Protein AF-A0A3D1SQ07-F1 (afdb_monomer_lite)

Radius of gyration: 21.67 Å; chains: 1; bounding box: 63×52×49 Å

pLDDT: mean 86.03, std 16.64, range [40.97, 98.25]

Sequence (175 aa):
MKQESTRIEESHEVAGRDKEVVKRRAAIATICDALPVYGSITFWEAIEAPGKDVLPLEVLVRCVRDAVNRGDESGRRRIFEMIFRRIHSTNEYWANNVLKTMNLQAEEQAALAFDLYADLCECIMRALIDTSRLFWEEHFQHCLSFERRHVFRTFMTREGRWNSQTTHKTSRIPR

Secondary structure (DSSP, 8-state):
--HHHHHHHHHHHHHHHHHHHHHHHHHHHHHHHTSPPTTSHHHHHHHH--GGGPPPHHHHHHHHHHHHHTT-HHHHHHHHHHHHHHHHHHHHHHHHHHHGGG---HHHHHHHHHHHHHHHHHHHHHHHH-TT-GGGGT-HHHHHHHHHHHHHHHHHHHTT----TT---------

Structure (mmCIF, N/CA/C/O backbone):
data_AF-A0A3D1SQ07-F1
#
_entry.id   AF-A0A3D1SQ07-F1
#
loop_
_atom_site.group_PDB
_atom_site.id
_atom_site.type_symbol
_atom_site.label_atom_id
_atom_site.label_alt_id
_atom_site.label_comp_id
_atom_site.label_asym_id
_atom_site.label_entity_id
_atom_site.label_seq_id
_atom_site.pdbx_PDB_ins_code
_atom_site.Cartn_x
_atom_site.Cartn_y
_atom_site.Cartn_z
_atom_site.occupancy
_atom_site.B_iso_or_equiv
_atom_site.auth_seq_id
_atom_site.auth_comp_id
_atom_site.auth_asym_id
_atom_site.auth_atom_id
_atom_site.pdbx_PDB_model_num
ATOM 1 N N . MET A 1 1 ? -43.880 8.380 -20.892 1.00 48.28 1 MET A N 1
ATOM 2 C CA . MET A 1 1 ? -42.666 9.079 -21.381 1.00 48.28 1 MET A CA 1
ATOM 3 C C . MET A 1 1 ? -41.674 9.461 -20.260 1.00 48.28 1 MET A C 1
ATOM 5 O O . MET A 1 1 ? -41.084 10.526 -20.327 1.00 48.28 1 MET A O 1
ATOM 9 N N . LYS A 1 2 ? -41.430 8.624 -19.232 1.00 51.38 2 LYS A N 1
ATOM 10 C CA . LYS A 1 2 ? -40.380 8.889 -18.210 1.00 51.38 2 LYS A CA 1
ATOM 11 C C . LYS A 1 2 ? -39.269 7.829 -18.138 1.00 51.38 2 LYS A C 1
ATOM 13 O O . LYS A 1 2 ? -38.268 8.074 -17.491 1.00 51.38 2 LYS A O 1
ATOM 18 N N . GLN A 1 3 ? -39.419 6.685 -18.811 1.00 48.16 3 GLN A N 1
ATOM 19 C CA . GLN A 1 3 ? -38.452 5.575 -18.748 1.00 48.16 3 GLN A CA 1
ATOM 20 C C . GLN A 1 3 ? -37.316 5.660 -19.781 1.00 48.16 3 GLN A C 1
ATOM 22 O O . GLN A 1 3 ? -36.313 4.973 -19.639 1.00 48.16 3 GLN A O 1
ATOM 27 N N . GLU A 1 4 ? -37.449 6.495 -20.813 1.00 47.56 4 GLU A N 1
ATOM 28 C CA . GLU A 1 4 ? -36.476 6.564 -21.914 1.00 47.56 4 GLU A CA 1
ATOM 29 C C . GLU A 1 4 ? -35.345 7.568 -21.632 1.00 47.56 4 GLU A C 1
ATOM 31 O O . GLU A 1 4 ? -34.207 7.337 -22.021 1.00 47.56 4 GLU A O 1
ATOM 36 N N . SER A 1 5 ? -35.626 8.619 -20.848 1.00 47.53 5 SER A N 1
ATOM 37 C CA . SER A 1 5 ? -34.637 9.633 -20.441 1.00 47.53 5 SER A CA 1
ATOM 38 C C . SER A 1 5 ? -33.584 9.068 -19.480 1.00 47.53 5 SER A C 1
ATOM 40 O O . SER A 1 5 ? -32.396 9.301 -19.663 1.00 47.53 5 SER A O 1
ATOM 42 N N . THR A 1 6 ? -34.002 8.247 -18.510 1.00 49.47 6 THR A N 1
ATOM 43 C CA . THR A 1 6 ? -33.102 7.629 -17.517 1.00 49.47 6 THR A CA 1
ATOM 44 C C . THR A 1 6 ? -32.140 6.627 -18.164 1.00 49.47 6 THR A C 1
ATOM 46 O O . THR A 1 6 ? -30.984 6.518 -17.774 1.00 49.47 6 THR A O 1
ATOM 49 N N . ARG A 1 7 ? -32.594 5.924 -19.210 1.00 48.72 7 ARG A N 1
ATOM 50 C CA . ARG A 1 7 ? -31.808 4.891 -19.900 1.00 48.72 7 ARG A CA 1
ATOM 51 C C . ARG A 1 7 ? -30.679 5.480 -20.755 1.00 48.72 7 ARG A C 1
ATOM 53 O O . ARG A 1 7 ? -29.637 4.850 -20.918 1.00 48.72 7 ARG A O 1
ATOM 60 N N . ILE A 1 8 ? -30.882 6.685 -21.292 1.00 53.97 8 ILE A N 1
ATOM 61 C CA . ILE A 1 8 ? -29.886 7.406 -22.097 1.00 53.97 8 ILE A CA 1
ATOM 62 C C . ILE A 1 8 ? -28.819 8.028 -21.185 1.00 53.97 8 ILE A C 1
ATOM 64 O O . ILE A 1 8 ? -27.631 7.905 -21.482 1.00 53.97 8 ILE A O 1
ATOM 68 N N . GLU A 1 9 ? -29.216 8.604 -20.047 1.00 46.53 9 GLU A N 1
ATOM 69 C CA . GLU A 1 9 ? -28.295 9.166 -19.046 1.00 46.53 9 GLU A CA 1
ATOM 70 C C . GLU A 1 9 ? -27.386 8.089 -18.433 1.00 46.53 9 GLU A C 1
ATOM 72 O O . GLU A 1 9 ? -26.165 8.246 -18.446 1.00 46.53 9 GLU A O 1
ATOM 77 N N . GLU A 1 10 ? -27.935 6.936 -18.031 1.00 51.12 10 GLU A N 1
ATOM 78 C CA . GLU A 1 10 ? -27.133 5.806 -17.536 1.00 51.12 10 GLU A CA 1
ATOM 79 C C . GLU A 1 10 ? -26.143 5.288 -18.596 1.00 51.12 10 GLU A C 1
ATOM 81 O O . GLU A 1 10 ? -24.987 5.004 -18.281 1.00 51.12 10 GLU A O 1
ATOM 86 N N . SER A 1 11 ? -26.549 5.218 -19.870 1.00 53.31 11 SER A N 1
ATOM 87 C CA . SER A 1 11 ? -25.674 4.755 -20.958 1.00 53.31 11 SER A CA 1
ATOM 88 C C . SER A 1 11 ? -24.525 5.727 -21.267 1.00 53.31 11 SER A C 1
ATOM 90 O O . SER A 1 11 ? -23.401 5.292 -21.530 1.00 53.31 11 SER A O 1
ATOM 92 N N . HIS A 1 12 ? -24.770 7.039 -21.176 1.00 52.97 12 HIS A N 1
ATOM 93 C CA . HIS A 1 12 ? -23.751 8.070 -21.374 1.00 52.97 12 HIS A CA 1
ATOM 94 C C . HIS A 1 12 ? -22.790 8.169 -20.187 1.00 52.97 12 HIS A C 1
ATOM 96 O O . HIS A 1 12 ? -21.587 8.340 -20.396 1.00 52.97 12 HIS A O 1
ATOM 102 N N . GLU A 1 13 ? -23.281 8.013 -18.956 1.00 56.31 13 GLU A N 1
ATOM 103 C CA . GLU A 1 13 ? -22.429 7.981 -17.766 1.00 56.31 13 GLU A CA 1
ATOM 104 C C . GLU A 1 13 ? -21.561 6.721 -17.699 1.00 56.31 13 GLU A C 1
ATOM 106 O O . GLU A 1 13 ? -20.405 6.787 -17.284 1.00 56.31 13 GLU A O 1
ATOM 111 N N . VAL A 1 14 ? -22.087 5.559 -18.099 1.00 60.84 14 VAL A N 1
ATOM 112 C CA . VAL A 1 14 ? -21.301 4.318 -18.189 1.00 60.84 14 VAL A CA 1
ATOM 113 C C . VAL A 1 14 ? -20.238 4.441 -19.286 1.00 60.84 14 VAL A C 1
ATOM 115 O O . VAL A 1 14 ? -19.063 4.205 -19.016 1.00 60.84 14 VAL A O 1
ATOM 118 N N . ALA A 1 15 ? -20.594 4.944 -20.472 1.00 60.34 15 ALA A N 1
ATOM 119 C CA . ALA A 1 15 ? -19.628 5.184 -21.547 1.00 60.34 15 ALA A CA 1
ATOM 120 C C . ALA A 1 15 ? -18.577 6.261 -21.197 1.00 60.34 15 ALA A C 1
ATOM 122 O O . ALA A 1 15 ? -17.442 6.204 -21.674 1.00 60.34 15 ALA A O 1
ATOM 123 N N . GLY A 1 16 ? -18.939 7.255 -20.380 1.00 63.44 16 GLY A N 1
ATOM 124 C CA . GLY A 1 16 ? -18.017 8.256 -19.839 1.00 63.44 16 GLY A CA 1
ATOM 125 C C . GLY A 1 16 ? -17.025 7.652 -18.844 1.00 63.44 16 GLY A C 1
ATOM 126 O O . GLY A 1 16 ? -15.817 7.843 -18.996 1.00 63.44 16 GLY A O 1
ATOM 127 N N . ARG A 1 17 ? -17.522 6.849 -17.892 1.00 65.38 17 ARG A N 1
ATOM 128 C CA . ARG A 1 17 ? -16.705 6.115 -16.910 1.00 65.38 17 ARG A CA 1
ATOM 129 C C . ARG A 1 17 ? -15.724 5.154 -17.580 1.00 65.38 17 ARG A C 1
ATOM 131 O O . ARG A 1 17 ? -14.545 5.149 -17.229 1.00 65.38 17 ARG A O 1
ATOM 138 N N . ASP A 1 18 ? -16.164 4.417 -18.595 1.00 70.38 18 ASP A N 1
ATOM 139 C CA . ASP A 1 18 ? -15.299 3.489 -19.331 1.00 70.38 18 ASP A CA 1
ATOM 140 C C . ASP A 1 18 ? -14.152 4.220 -20.046 1.00 70.38 18 ASP A C 1
ATOM 142 O O . ASP A 1 18 ? -12.999 3.784 -20.006 1.00 70.38 18 ASP A O 1
ATOM 146 N N . LYS A 1 19 ? -14.427 5.390 -20.638 1.00 74.88 19 LYS A N 1
ATOM 147 C CA . LYS A 1 19 ? -13.394 6.221 -21.276 1.00 74.88 19 LYS A CA 1
ATOM 148 C C . LYS A 1 19 ? -12.373 6.761 -20.273 1.00 74.88 19 LYS A C 1
ATOM 150 O O . LYS A 1 19 ? -11.192 6.853 -20.607 1.00 74.88 19 LYS A O 1
ATOM 155 N N . GLU A 1 20 ? -12.792 7.122 -19.064 1.00 79.06 20 GLU A N 1
ATOM 156 C CA . GLU A 1 20 ? -11.883 7.585 -18.008 1.00 79.06 20 GLU A CA 1
ATOM 157 C C . GLU A 1 20 ? -10.986 6.464 -17.477 1.00 79.06 20 GLU A C 1
ATOM 159 O O . GLU A 1 20 ? -9.780 6.669 -17.310 1.00 79.06 20 GLU A O 1
ATOM 164 N N . VAL A 1 21 ? -11.537 5.262 -17.283 1.00 77.38 21 VAL A N 1
ATOM 165 C CA . VAL A 1 21 ? -10.766 4.080 -16.866 1.00 77.38 21 VAL A CA 1
ATOM 166 C C . VAL A 1 21 ? -9.701 3.733 -17.906 1.00 77.38 21 VAL A C 1
ATOM 168 O O . VAL A 1 21 ? -8.538 3.531 -17.552 1.00 77.38 21 VAL A O 1
ATOM 171 N N . VAL A 1 22 ? -10.063 3.730 -19.193 1.00 81.69 22 VAL A N 1
ATOM 172 C CA . VAL A 1 22 ? -9.112 3.473 -20.287 1.00 81.69 22 VAL A CA 1
ATOM 173 C C . VAL A 1 22 ? -7.993 4.516 -20.306 1.00 81.69 22 VAL A C 1
ATOM 175 O O . VAL A 1 22 ? -6.821 4.150 -20.390 1.00 81.69 22 VAL A O 1
ATOM 178 N N . LYS A 1 23 ? -8.322 5.806 -20.158 1.00 83.44 23 LYS A N 1
ATOM 179 C CA . LYS A 1 23 ? -7.317 6.880 -20.080 1.00 83.44 23 LYS A CA 1
ATOM 180 C C . LYS A 1 23 ? -6.367 6.701 -18.896 1.00 83.44 23 LYS A C 1
ATOM 182 O O . LYS A 1 23 ? -5.161 6.858 -19.063 1.00 83.44 23 LYS A O 1
ATOM 187 N N . ARG A 1 24 ? -6.887 6.351 -17.715 1.00 83.00 24 ARG A N 1
ATOM 188 C CA . ARG A 1 24 ? -6.066 6.117 -16.517 1.00 83.00 24 ARG A CA 1
ATOM 189 C C . ARG A 1 24 ? -5.116 4.937 -16.706 1.00 83.00 24 ARG A C 1
ATOM 191 O O . ARG A 1 24 ? -3.936 5.067 -16.398 1.00 83.00 24 ARG A O 1
ATOM 198 N N . ARG A 1 25 ? -5.607 3.811 -17.236 1.00 85.56 25 ARG A N 1
ATOM 199 C CA . ARG A 1 25 ? -4.771 2.635 -17.529 1.00 85.56 25 ARG A CA 1
ATOM 200 C C . ARG A 1 25 ? -3.664 2.968 -18.526 1.00 85.56 25 ARG A C 1
ATOM 202 O O . ARG A 1 25 ? -2.519 2.602 -18.287 1.00 85.56 25 ARG A O 1
ATOM 209 N N . ALA A 1 26 ? -3.989 3.703 -19.591 1.00 87.31 26 ALA A N 1
ATOM 210 C CA . ALA A 1 26 ? -3.003 4.151 -20.570 1.00 87.31 26 ALA A CA 1
ATOM 211 C C . ALA A 1 26 ? -1.932 5.053 -19.932 1.00 87.31 26 ALA A C 1
ATOM 213 O O . ALA A 1 26 ? -0.747 4.833 -20.153 1.00 87.31 26 ALA A O 1
ATOM 214 N N . ALA A 1 27 ? -2.328 6.005 -19.082 1.00 88.38 27 ALA A N 1
ATOM 215 C CA . ALA A 1 27 ? -1.387 6.878 -18.381 1.00 88.38 27 ALA A CA 1
ATOM 216 C C . ALA A 1 27 ? -0.453 6.102 -17.434 1.00 88.38 27 ALA A C 1
ATOM 218 O O . ALA A 1 27 ? 0.751 6.347 -17.430 1.00 88.38 27 ALA A O 1
ATOM 219 N N . ILE A 1 28 ? -0.984 5.142 -16.666 1.00 89.50 28 ILE A N 1
ATOM 220 C CA . ILE A 1 28 ? -0.170 4.271 -15.799 1.00 89.50 28 ILE A CA 1
ATOM 221 C C . ILE A 1 28 ? 0.804 3.440 -16.640 1.00 89.50 28 ILE A C 1
ATOM 223 O O . ILE A 1 28 ? 1.976 3.348 -16.285 1.00 89.50 28 ILE A O 1
ATOM 227 N N . ALA A 1 29 ? 0.348 2.873 -17.762 1.00 89.50 29 ALA A N 1
ATOM 228 C CA . ALA A 1 29 ? 1.206 2.112 -18.666 1.00 89.50 29 ALA A CA 1
ATOM 229 C C . ALA A 1 29 ? 2.355 2.970 -19.215 1.00 89.50 29 ALA A C 1
ATOM 231 O O . ALA A 1 29 ? 3.503 2.569 -19.087 1.00 89.50 29 ALA A O 1
ATOM 232 N N . THR A 1 30 ? 2.076 4.187 -19.695 1.00 91.81 30 THR A N 1
ATOM 233 C CA . THR A 1 30 ? 3.118 5.117 -20.160 1.00 91.81 30 THR A CA 1
ATOM 234 C C . THR A 1 30 ? 4.148 5.433 -19.077 1.00 91.81 30 THR A C 1
ATOM 236 O O . THR A 1 30 ? 5.337 5.492 -19.375 1.00 91.81 30 THR A O 1
ATOM 239 N N . ILE A 1 31 ? 3.724 5.619 -17.821 1.00 92.50 31 ILE A N 1
ATOM 240 C CA . ILE A 1 31 ? 4.661 5.854 -16.712 1.00 92.50 31 ILE A CA 1
ATOM 241 C C . ILE A 1 31 ? 5.525 4.614 -16.467 1.00 92.50 31 ILE A C 1
ATOM 243 O O . ILE A 1 31 ? 6.730 4.752 -16.293 1.00 92.50 31 ILE A O 1
ATOM 247 N N . CYS A 1 32 ? 4.931 3.417 -16.474 1.00 90.00 32 CYS A N 1
ATOM 248 C CA . CYS A 1 32 ? 5.674 2.166 -16.323 1.00 90.00 32 CYS A CA 1
ATOM 249 C C . CYS A 1 32 ? 6.689 1.953 -17.449 1.00 90.00 32 CYS A C 1
ATOM 251 O O . CYS A 1 32 ? 7.826 1.597 -17.165 1.00 90.00 32 CYS A O 1
ATOM 253 N N . ASP A 1 33 ? 6.302 2.213 -18.697 1.00 91.00 33 ASP A N 1
ATOM 254 C CA . ASP A 1 33 ? 7.177 2.067 -19.864 1.00 91.00 33 ASP A CA 1
ATOM 255 C C . ASP A 1 33 ? 8.328 3.087 -19.851 1.00 91.00 33 ASP A C 1
ATOM 257 O O . ASP A 1 33 ? 9.402 2.829 -20.391 1.00 91.00 33 ASP A O 1
ATOM 261 N N . ALA A 1 34 ? 8.116 4.243 -19.216 1.00 93.38 34 ALA A N 1
ATOM 262 C CA . ALA A 1 34 ? 9.115 5.294 -19.051 1.00 93.38 34 ALA A CA 1
ATOM 263 C C . ALA A 1 34 ? 10.008 5.113 -17.809 1.00 93.38 34 ALA A C 1
ATOM 265 O O . ALA A 1 34 ? 10.912 5.927 -17.594 1.00 93.38 34 ALA A O 1
ATOM 266 N N . LEU A 1 35 ? 9.773 4.090 -16.976 1.00 93.81 35 LEU A N 1
ATOM 267 C CA . LEU A 1 35 ? 10.609 3.852 -15.803 1.00 93.81 35 LEU A CA 1
ATOM 268 C C . LEU A 1 35 ? 12.050 3.522 -16.219 1.00 93.81 35 LEU A C 1
ATOM 270 O O . LEU A 1 35 ? 12.268 2.744 -17.151 1.00 93.81 35 LEU A O 1
ATOM 274 N N . PRO A 1 36 ? 13.056 4.053 -15.500 1.00 95.06 36 PRO A N 1
ATOM 275 C CA . PRO A 1 36 ? 14.433 3.642 -15.710 1.00 95.06 36 PRO A CA 1
ATOM 276 C C . PRO A 1 36 ? 14.624 2.142 -15.463 1.00 95.06 36 PRO A C 1
ATOM 278 O O . PRO A 1 36 ? 13.839 1.496 -14.767 1.00 95.06 36 PRO A O 1
ATOM 281 N N . VAL A 1 37 ? 15.712 1.595 -16.007 1.00 94.44 37 VAL A N 1
ATOM 282 C CA . VAL A 1 37 ? 16.063 0.177 -15.855 1.00 94.44 37 VAL A CA 1
ATOM 283 C C . VAL A 1 37 ? 16.068 -0.217 -14.378 1.00 94.44 37 VAL A C 1
ATOM 285 O O . VAL A 1 37 ? 16.769 0.396 -13.574 1.00 94.44 37 VAL A O 1
ATOM 288 N N . TYR A 1 38 ? 15.314 -1.266 -14.034 1.00 95.00 38 TYR A N 1
ATOM 289 C CA . TYR A 1 38 ? 15.213 -1.763 -12.662 1.00 95.00 38 TYR A CA 1
ATOM 290 C C . TYR A 1 38 ? 16.595 -1.923 -12.014 1.00 95.00 38 TYR A C 1
ATOM 292 O O . TYR A 1 38 ? 17.498 -2.539 -12.585 1.00 95.00 38 TYR A O 1
ATOM 300 N N . GLY A 1 39 ? 16.736 -1.400 -10.797 1.00 93.00 39 GLY A N 1
ATOM 301 C CA . GLY A 1 39 ? 17.966 -1.487 -10.013 1.00 93.00 39 GLY A CA 1
ATOM 302 C C . GLY A 1 39 ? 19.017 -0.423 -10.343 1.00 93.00 39 GLY A C 1
ATOM 303 O O . GLY A 1 39 ? 19.995 -0.316 -9.602 1.00 93.00 39 GLY A O 1
ATOM 304 N N . SER A 1 40 ? 18.830 0.389 -11.392 1.00 96.44 40 SER A N 1
ATOM 305 C CA . SER A 1 40 ? 19.695 1.544 -11.643 1.00 96.44 40 SER A CA 1
ATOM 306 C C . SER A 1 40 ? 19.554 2.597 -10.538 1.00 96.44 40 SER A C 1
ATOM 308 O O . SER A 1 40 ? 18.557 2.654 -9.817 1.00 96.44 40 SER A O 1
ATOM 310 N N . ILE A 1 41 ? 20.548 3.481 -10.429 1.00 96.25 41 ILE A N 1
ATOM 311 C CA . ILE A 1 41 ? 20.486 4.632 -9.515 1.00 96.25 41 ILE A CA 1
ATOM 312 C C . ILE A 1 41 ? 19.253 5.490 -9.833 1.00 96.25 41 ILE A C 1
ATOM 314 O O . ILE A 1 41 ? 18.461 5.780 -8.943 1.00 96.25 41 ILE A O 1
ATOM 318 N N . THR A 1 42 ? 19.033 5.785 -11.115 1.00 95.81 42 THR A N 1
ATOM 319 C CA . THR A 1 42 ? 17.900 6.592 -11.589 1.00 95.81 42 THR A CA 1
ATOM 320 C C . THR A 1 42 ? 16.541 5.947 -11.325 1.00 95.81 42 THR A C 1
ATOM 322 O O . THR A 1 42 ? 15.563 6.652 -11.085 1.00 95.81 42 THR A O 1
ATOM 325 N N . PHE A 1 43 ? 16.456 4.613 -11.325 1.00 96.62 43 PHE A N 1
ATOM 326 C CA . PHE A 1 43 ? 15.245 3.903 -10.923 1.00 96.62 43 PHE A CA 1
ATOM 327 C C . PHE A 1 43 ? 14.933 4.173 -9.451 1.00 96.62 43 PHE A C 1
ATOM 329 O O . PHE A 1 43 ? 13.814 4.551 -9.115 1.00 96.62 43 PHE A O 1
ATOM 336 N N . TRP A 1 44 ? 15.925 4.032 -8.571 1.00 96.81 44 TRP A N 1
ATOM 337 C CA . TRP A 1 44 ? 15.728 4.271 -7.143 1.00 96.81 44 TRP A CA 1
ATOM 338 C C . TRP A 1 44 ? 15.418 5.732 -6.822 1.00 96.81 44 TRP A C 1
ATOM 340 O O . TRP A 1 44 ? 14.536 5.990 -6.006 1.00 96.81 44 TRP A O 1
ATOM 350 N N . GLU A 1 45 ? 16.063 6.671 -7.512 1.00 95.31 45 GLU A N 1
ATOM 351 C CA . GLU A 1 45 ? 15.738 8.097 -7.421 1.00 95.31 45 GLU A CA 1
ATOM 352 C C . GLU A 1 45 ? 14.272 8.364 -7.793 1.00 95.31 45 GLU A C 1
ATOM 354 O O . GLU A 1 45 ? 13.586 9.093 -7.080 1.00 95.31 45 GLU A O 1
ATOM 359 N N . ALA A 1 46 ? 13.751 7.717 -8.842 1.00 95.31 46 ALA A N 1
ATOM 360 C CA . ALA A 1 46 ? 12.344 7.842 -9.229 1.00 95.31 46 ALA A CA 1
ATOM 361 C C . ALA A 1 46 ? 11.378 7.234 -8.191 1.00 95.31 46 ALA A C 1
ATOM 363 O O . ALA A 1 46 ? 10.312 7.791 -7.925 1.00 95.31 46 ALA A O 1
ATOM 364 N N . ILE A 1 47 ? 11.740 6.103 -7.573 1.00 95.88 47 ILE A N 1
ATOM 365 C CA . ILE A 1 47 ? 10.936 5.461 -6.516 1.00 95.88 47 ILE A CA 1
ATOM 366 C C . ILE A 1 47 ? 10.833 6.354 -5.270 1.00 95.88 47 ILE A C 1
ATOM 368 O O . ILE A 1 47 ? 9.764 6.450 -4.655 1.00 95.88 47 ILE A O 1
ATOM 372 N N . GLU A 1 48 ? 11.930 7.015 -4.908 1.00 95.19 48 GLU A N 1
ATOM 373 C CA . GLU A 1 48 ? 12.061 7.812 -3.683 1.00 95.19 48 GLU A CA 1
ATOM 374 C C . GLU A 1 48 ? 11.739 9.298 -3.867 1.00 95.19 48 GLU A C 1
ATOM 376 O O . GLU A 1 48 ? 11.707 10.041 -2.882 1.00 95.19 48 GLU A O 1
ATOM 381 N N . ALA A 1 49 ? 11.466 9.727 -5.101 1.00 92.19 49 ALA A N 1
ATOM 382 C CA . ALA A 1 49 ? 11.191 11.114 -5.441 1.00 92.19 49 ALA A CA 1
ATOM 383 C C . ALA A 1 49 ? 10.071 11.714 -4.560 1.00 92.19 49 ALA A C 1
ATOM 385 O O . ALA A 1 49 ? 8.968 11.151 -4.471 1.00 92.19 49 ALA A O 1
ATOM 386 N N . PRO A 1 50 ? 10.319 12.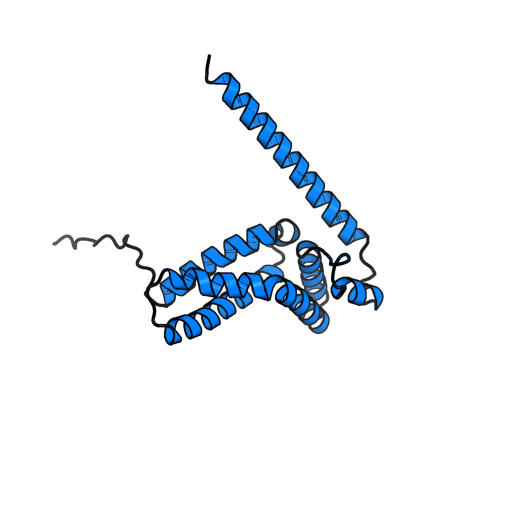862 -3.902 1.00 86.69 50 PRO A N 1
ATOM 387 C CA . PRO A 1 50 ? 9.304 13.557 -3.126 1.00 86.69 50 PRO A CA 1
ATOM 388 C C . PRO A 1 50 ? 8.430 14.465 -4.007 1.00 86.69 50 PRO A C 1
ATOM 390 O O . PRO A 1 50 ? 8.819 14.915 -5.082 1.00 86.69 50 PRO A O 1
ATOM 393 N N . GLY A 1 51 ? 7.256 14.843 -3.495 1.00 80.50 51 GLY A N 1
ATOM 394 C CA . GLY A 1 51 ? 6.492 15.969 -4.038 1.00 80.50 51 GLY A CA 1
ATOM 395 C C . GLY A 1 51 ? 5.808 15.688 -5.379 1.00 80.50 51 GLY A C 1
ATOM 396 O O . GLY A 1 51 ? 4.969 14.800 -5.463 1.00 80.50 51 GLY A O 1
ATOM 397 N N . LYS A 1 52 ? 6.075 16.515 -6.398 1.00 73.38 52 LYS A N 1
ATOM 398 C CA . LYS A 1 52 ? 5.346 16.493 -7.683 1.00 73.38 52 LYS A CA 1
ATOM 399 C C . LYS A 1 52 ? 5.788 15.372 -8.623 1.00 73.38 52 LYS A C 1
ATOM 401 O O . LYS A 1 52 ? 4.978 14.931 -9.429 1.00 73.38 52 LYS A O 1
ATOM 406 N N . ASP A 1 53 ? 7.017 14.894 -8.467 1.00 83.25 53 ASP A N 1
ATOM 407 C CA . ASP A 1 53 ? 7.589 13.806 -9.271 1.00 83.25 53 ASP A CA 1
ATOM 408 C C . ASP A 1 53 ? 7.303 12.428 -8.653 1.00 83.25 53 ASP A C 1
ATOM 410 O O . ASP A 1 53 ? 7.879 11.408 -9.026 1.00 83.25 53 ASP A O 1
ATOM 414 N N . VAL A 1 54 ? 6.395 12.394 -7.674 1.00 91.44 54 VAL A N 1
ATOM 415 C CA . VAL A 1 54 ? 6.014 11.187 -6.961 1.00 91.44 54 VAL A CA 1
ATOM 416 C C . VAL A 1 54 ? 5.286 10.226 -7.903 1.00 91.44 54 VAL A C 1
ATOM 418 O O . VAL A 1 54 ? 4.228 10.531 -8.457 1.00 91.44 54 VAL A O 1
ATOM 421 N N . LEU A 1 55 ? 5.838 9.024 -8.067 1.00 94.44 55 LEU A N 1
ATOM 422 C CA . LEU A 1 55 ? 5.182 7.984 -8.859 1.00 94.44 55 LEU A CA 1
ATOM 423 C C . LEU A 1 55 ? 3.812 7.613 -8.261 1.00 94.44 55 LEU A C 1
ATOM 425 O O . LEU A 1 55 ? 3.676 7.577 -7.037 1.00 94.44 55 LEU A O 1
ATOM 429 N N . PRO A 1 56 ? 2.799 7.265 -9.067 1.00 94.81 56 PRO A N 1
ATOM 430 C CA . PRO A 1 56 ? 1.552 6.708 -8.548 1.00 94.81 56 PRO A CA 1
ATOM 431 C C . PRO A 1 56 ? 1.784 5.432 -7.721 1.00 94.81 56 PRO A C 1
ATOM 433 O O . PRO A 1 56 ? 2.699 4.655 -7.998 1.00 94.81 56 PRO A O 1
ATOM 436 N N . LEU A 1 57 ? 0.935 5.179 -6.719 1.00 96.12 57 LEU A N 1
ATOM 437 C CA . LEU A 1 57 ? 1.041 3.976 -5.878 1.00 96.12 57 LEU A CA 1
ATOM 438 C C . LEU A 1 57 ? 0.866 2.697 -6.703 1.00 96.12 57 LEU A C 1
ATOM 440 O O . LEU A 1 57 ? 1.557 1.718 -6.459 1.00 96.12 57 LEU A O 1
ATOM 444 N N . GLU A 1 58 ? 0.002 2.741 -7.713 1.00 96.00 58 GLU A N 1
ATOM 445 C CA . GLU A 1 58 ? -0.207 1.699 -8.718 1.00 96.00 58 GLU A CA 1
ATOM 446 C C . GLU A 1 58 ? 1.094 1.275 -9.416 1.00 96.00 58 GLU A C 1
ATOM 448 O O . GLU A 1 58 ? 1.352 0.085 -9.597 1.00 96.00 58 GLU A O 1
ATOM 453 N N . VAL A 1 59 ? 1.947 2.249 -9.751 1.00 96.31 59 VAL A N 1
ATOM 454 C CA . VAL A 1 59 ? 3.262 1.997 -10.355 1.00 96.31 59 VAL A CA 1
ATOM 455 C C . VAL A 1 59 ? 4.189 1.343 -9.333 1.00 96.31 59 VAL A C 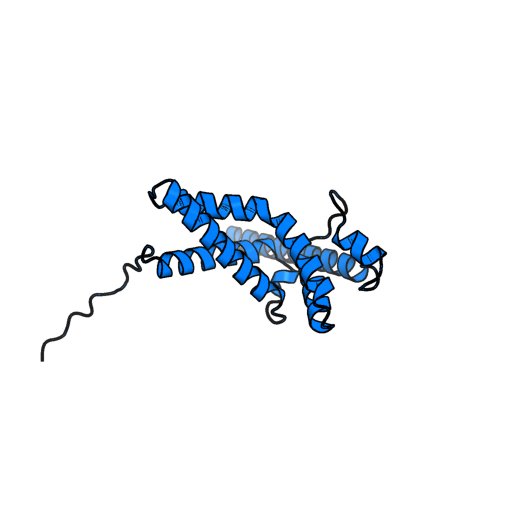1
ATOM 457 O O . VAL A 1 59 ? 4.870 0.375 -9.657 1.00 96.31 59 VAL A O 1
ATOM 460 N N . LEU A 1 60 ? 4.165 1.794 -8.074 1.00 97.12 60 LEU A N 1
ATOM 461 C CA . LEU A 1 60 ? 4.947 1.150 -7.017 1.00 97.12 60 LEU A CA 1
ATOM 462 C C . LEU A 1 60 ? 4.517 -0.304 -6.769 1.00 97.12 60 LEU A C 1
ATOM 464 O O . LEU A 1 60 ? 5.379 -1.131 -6.491 1.00 97.12 60 LEU A O 1
ATOM 468 N N . VAL A 1 61 ? 3.229 -0.646 -6.908 1.00 96.94 61 VAL A N 1
ATOM 469 C CA . VAL A 1 61 ? 2.767 -2.047 -6.821 1.00 96.94 61 VAL A CA 1
ATOM 470 C C . VAL A 1 61 ? 3.433 -2.914 -7.884 1.00 96.94 61 VAL A C 1
ATOM 472 O O . VAL A 1 61 ? 3.925 -3.997 -7.568 1.00 96.94 61 VAL A O 1
ATOM 475 N N . ARG A 1 62 ? 3.495 -2.429 -9.129 1.00 95.38 62 ARG A N 1
ATOM 476 C CA . ARG A 1 62 ? 4.205 -3.125 -10.211 1.00 95.38 62 ARG A CA 1
ATOM 477 C C . ARG A 1 62 ? 5.676 -3.320 -9.870 1.00 95.38 62 ARG A C 1
ATOM 479 O O . ARG A 1 62 ? 6.168 -4.440 -9.943 1.00 95.38 62 ARG A O 1
ATOM 486 N N . CYS A 1 63 ? 6.337 -2.278 -9.368 1.00 96.50 63 CYS A N 1
ATOM 487 C CA . CYS A 1 63 ? 7.732 -2.371 -8.942 1.00 96.50 63 CYS A CA 1
ATOM 488 C C . CYS A 1 63 ? 7.941 -3.385 -7.798 1.00 96.50 63 CYS A C 1
ATOM 490 O O . CYS A 1 63 ? 8.947 -4.093 -7.797 1.00 96.50 63 CYS A O 1
ATOM 492 N N . VAL A 1 64 ? 7.007 -3.502 -6.838 1.00 97.31 64 VAL A N 1
ATOM 493 C CA . VAL A 1 64 ? 7.055 -4.552 -5.794 1.00 97.31 64 VAL A CA 1
ATOM 494 C C . VAL A 1 64 ? 7.023 -5.938 -6.432 1.00 97.31 64 VAL A C 1
ATOM 496 O O . VAL A 1 64 ? 7.807 -6.805 -6.052 1.00 97.31 64 VAL A O 1
ATOM 499 N N . ARG A 1 65 ? 6.130 -6.155 -7.400 1.00 95.75 65 ARG A N 1
ATOM 500 C CA . ARG A 1 65 ? 5.978 -7.449 -8.079 1.00 95.75 65 ARG A CA 1
ATOM 501 C C . ARG A 1 65 ? 7.192 -7.789 -8.932 1.00 95.75 65 ARG A C 1
ATOM 503 O O . ARG A 1 65 ? 7.642 -8.929 -8.898 1.00 95.75 65 ARG A O 1
ATOM 510 N N . ASP A 1 66 ? 7.784 -6.806 -9.601 1.00 94.69 66 ASP A N 1
ATOM 511 C CA . ASP A 1 66 ? 9.049 -6.984 -10.314 1.00 94.69 66 ASP A CA 1
ATOM 512 C C . ASP A 1 66 ? 10.190 -7.364 -9.366 1.00 94.69 66 ASP A C 1
ATOM 514 O O . ASP A 1 66 ? 10.955 -8.281 -9.669 1.00 94.69 66 ASP A O 1
ATOM 518 N N . ALA A 1 67 ? 10.281 -6.725 -8.194 1.00 96.31 67 ALA A N 1
ATOM 519 C CA . ALA A 1 67 ? 11.258 -7.085 -7.168 1.00 96.31 67 ALA A CA 1
ATOM 520 C C . ALA A 1 67 ? 11.047 -8.524 -6.660 1.00 96.31 67 ALA A C 1
ATOM 522 O O . ALA A 1 67 ? 12.006 -9.289 -6.556 1.00 96.31 67 ALA A O 1
ATOM 523 N N . VAL A 1 68 ? 9.791 -8.925 -6.415 1.00 95.62 68 VAL A N 1
ATOM 524 C CA . VAL A 1 68 ? 9.423 -10.300 -6.025 1.00 95.62 68 VAL A CA 1
ATOM 525 C C . VAL A 1 68 ? 9.825 -11.306 -7.104 1.00 95.62 68 VAL A C 1
ATOM 527 O O . VAL A 1 68 ? 10.492 -12.290 -6.794 1.00 95.62 68 VAL A O 1
ATOM 530 N N . ASN A 1 69 ? 9.491 -11.041 -8.368 1.00 95.19 69 ASN A N 1
ATOM 531 C CA . ASN A 1 69 ? 9.819 -11.916 -9.498 1.00 95.19 69 ASN A CA 1
ATOM 532 C C . ASN A 1 69 ? 11.335 -12.081 -9.696 1.00 95.19 69 ASN A C 1
ATOM 534 O O . ASN A 1 69 ? 11.789 -13.113 -10.186 1.00 95.19 69 ASN A O 1
ATOM 538 N N . ARG A 1 70 ? 12.123 -11.074 -9.306 1.00 95.56 70 ARG A N 1
ATOM 539 C CA . ARG A 1 70 ? 13.593 -11.087 -9.360 1.00 95.56 70 ARG A CA 1
ATOM 540 C C . ARG A 1 70 ? 14.249 -11.688 -8.112 1.00 95.56 70 ARG A C 1
ATOM 542 O O . ARG A 1 70 ? 15.466 -11.847 -8.107 1.00 95.56 70 ARG A O 1
ATOM 549 N N . GLY A 1 71 ? 13.482 -11.995 -7.062 1.00 96.44 71 GLY A N 1
ATOM 550 C CA . GLY A 1 71 ? 14.018 -12.416 -5.762 1.00 96.44 71 GLY A CA 1
ATOM 551 C C . GLY A 1 71 ? 14.767 -11.306 -5.009 1.00 96.44 71 GLY A C 1
ATOM 552 O O . GLY A 1 71 ? 15.568 -11.598 -4.123 1.00 96.44 71 GLY A O 1
ATOM 553 N N . ASP A 1 72 ? 14.537 -10.036 -5.357 1.00 96.94 72 ASP A N 1
ATOM 554 C CA . ASP A 1 72 ? 15.203 -8.885 -4.745 1.00 96.94 72 ASP A CA 1
ATOM 555 C C . ASP A 1 72 ? 14.474 -8.436 -3.471 1.00 96.94 72 ASP A C 1
ATOM 557 O O . ASP A 1 72 ? 13.620 -7.546 -3.461 1.00 96.94 72 ASP A O 1
ATOM 561 N N . GLU A 1 73 ? 14.838 -9.072 -2.364 1.00 97.06 73 GLU A N 1
ATOM 562 C CA . GLU A 1 73 ? 14.292 -8.805 -1.032 1.00 97.06 73 GLU A CA 1
ATOM 563 C C . GLU A 1 73 ? 14.576 -7.383 -0.522 1.00 97.06 73 GLU A C 1
ATOM 565 O O . GLU A 1 73 ? 13.736 -6.779 0.157 1.00 97.06 73 GLU A O 1
ATOM 570 N N . SER A 1 74 ? 15.748 -6.834 -0.853 1.00 96.94 74 SER A N 1
ATOM 571 C CA . SER A 1 74 ? 16.149 -5.486 -0.440 1.00 96.94 74 SER A CA 1
ATOM 572 C C . SER A 1 74 ? 15.338 -4.435 -1.192 1.00 96.94 74 SER A C 1
ATOM 574 O O . SER A 1 74 ? 14.719 -3.562 -0.576 1.00 96.94 74 SER A O 1
ATOM 576 N N . GLY A 1 75 ? 15.257 -4.577 -2.518 1.00 97.00 75 GLY A N 1
ATOM 577 C CA . GLY A 1 75 ? 14.444 -3.718 -3.365 1.00 97.00 75 GLY A CA 1
ATOM 578 C C . GLY A 1 75 ? 12.969 -3.770 -2.984 1.00 97.00 75 GLY A C 1
ATOM 579 O O . GLY A 1 75 ? 12.341 -2.727 -2.798 1.00 97.00 75 GLY A O 1
ATOM 580 N N . ARG A 1 76 ? 12.431 -4.971 -2.736 1.00 97.38 76 ARG A N 1
ATOM 581 C CA . ARG A 1 76 ? 11.054 -5.151 -2.259 1.00 97.38 76 ARG A CA 1
ATOM 582 C C . ARG A 1 76 ? 10.785 -4.365 -0.975 1.00 97.38 76 ARG A C 1
ATOM 584 O O . ARG A 1 76 ? 9.788 -3.648 -0.893 1.00 97.38 76 ARG A O 1
ATOM 591 N N . ARG A 1 77 ? 11.667 -4.475 0.025 1.00 97.56 77 ARG A N 1
ATOM 592 C CA . ARG A 1 77 ? 11.531 -3.760 1.305 1.00 97.56 77 ARG A CA 1
ATOM 593 C C . ARG A 1 77 ? 11.558 -2.246 1.115 1.00 97.56 77 ARG A C 1
ATOM 595 O O . ARG A 1 77 ? 10.726 -1.549 1.690 1.00 97.56 77 ARG A O 1
ATOM 602 N N . ARG A 1 78 ? 12.473 -1.756 0.278 1.00 97.44 78 ARG A N 1
ATOM 603 C CA . ARG A 1 78 ? 12.618 -0.332 -0.041 1.00 97.44 78 ARG A CA 1
ATOM 604 C C . ARG A 1 78 ? 11.359 0.239 -0.697 1.00 97.44 78 ARG A C 1
ATOM 606 O O . ARG A 1 78 ? 10.887 1.306 -0.315 1.00 97.44 78 ARG A O 1
ATOM 613 N N . ILE A 1 79 ? 10.761 -0.496 -1.634 1.00 98.00 79 ILE A N 1
ATOM 614 C CA . ILE A 1 79 ? 9.520 -0.067 -2.296 1.00 98.00 79 ILE A CA 1
ATOM 615 C C . ILE A 1 79 ? 8.339 -0.117 -1.318 1.00 98.00 79 ILE A C 1
ATOM 617 O O . ILE A 1 79 ? 7.537 0.819 -1.289 1.00 98.00 79 ILE A O 1
ATOM 621 N N . PHE A 1 80 ? 8.246 -1.153 -0.472 1.00 98.06 80 PHE A N 1
ATOM 622 C CA . PHE A 1 80 ? 7.234 -1.196 0.587 1.00 98.06 80 PHE A CA 1
ATOM 623 C C . PHE A 1 80 ? 7.316 0.012 1.505 1.00 98.06 80 PHE A C 1
ATOM 625 O O . PHE A 1 80 ? 6.291 0.627 1.786 1.00 98.06 80 PHE A O 1
ATOM 632 N N . GLU A 1 81 ? 8.517 0.385 1.932 1.00 97.25 81 GLU A N 1
ATOM 633 C CA . GLU A 1 81 ? 8.718 1.562 2.764 1.00 97.25 81 GLU A CA 1
ATOM 634 C C . GLU A 1 81 ? 8.158 2.827 2.096 1.00 97.25 81 GLU A C 1
ATOM 636 O O . GLU A 1 81 ? 7.449 3.599 2.744 1.00 97.25 81 GLU A O 1
ATOM 641 N N . MET A 1 82 ? 8.383 3.009 0.790 1.00 9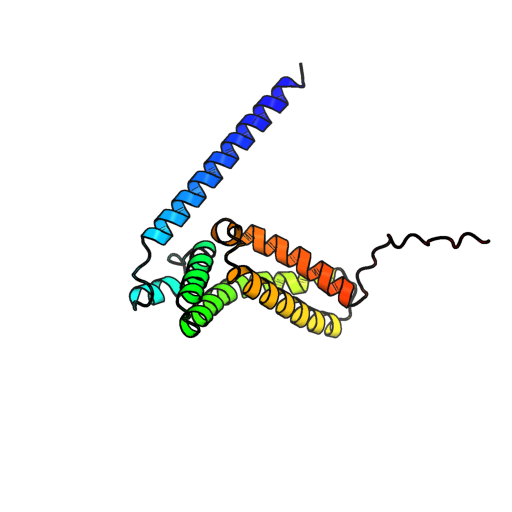7.38 82 MET A N 1
ATOM 642 C CA . MET A 1 82 ? 7.832 4.156 0.060 1.00 97.38 82 MET A CA 1
ATOM 643 C C . MET A 1 82 ? 6.305 4.129 -0.007 1.00 97.38 82 MET A C 1
ATOM 645 O O . MET A 1 82 ? 5.666 5.164 0.191 1.00 97.38 82 MET A O 1
ATOM 649 N N . ILE A 1 83 ? 5.702 2.960 -0.235 1.00 97.44 83 ILE A N 1
ATOM 650 C CA . ILE A 1 83 ? 4.242 2.803 -0.218 1.00 97.44 83 ILE A CA 1
ATOM 651 C C . ILE A 1 83 ? 3.691 3.144 1.170 1.00 97.44 83 ILE A C 1
ATOM 653 O O . ILE A 1 83 ? 2.788 3.976 1.283 1.00 97.44 83 ILE A O 1
ATOM 657 N N . PHE A 1 84 ? 4.252 2.552 2.228 1.00 97.38 84 PHE A N 1
ATOM 658 C CA . PHE A 1 84 ? 3.770 2.728 3.597 1.00 97.38 84 PHE A CA 1
ATOM 659 C C . PHE A 1 84 ? 3.924 4.161 4.090 1.00 97.38 84 PHE A C 1
ATOM 661 O O . PHE A 1 84 ? 2.968 4.694 4.648 1.00 97.38 84 PHE A O 1
ATOM 668 N N . ARG A 1 85 ? 5.044 4.832 3.800 1.00 95.94 85 ARG A N 1
ATOM 669 C CA . ARG A 1 85 ? 5.221 6.260 4.115 1.00 95.94 85 ARG A CA 1
ATOM 670 C C . ARG A 1 85 ? 4.107 7.122 3.515 1.00 95.94 85 ARG A C 1
ATOM 672 O O . ARG A 1 85 ? 3.597 8.014 4.184 1.00 95.94 85 ARG A O 1
ATOM 679 N N . ARG A 1 86 ? 3.689 6.838 2.277 1.00 95.50 86 ARG A N 1
ATOM 680 C CA . ARG A 1 86 ? 2.666 7.627 1.565 1.00 95.50 86 ARG A CA 1
ATOM 681 C C . ARG A 1 86 ? 1.250 7.397 2.082 1.00 95.50 86 ARG A C 1
ATOM 683 O O . ARG A 1 86 ? 0.434 8.311 2.031 1.00 95.50 86 ARG A O 1
ATOM 690 N N . ILE A 1 87 ? 0.945 6.197 2.572 1.00 96.31 87 ILE A N 1
ATOM 691 C CA . ILE A 1 87 ? -0.396 5.865 3.079 1.00 96.31 87 ILE A CA 1
ATOM 692 C C . ILE A 1 87 ? -0.508 5.964 4.602 1.00 96.31 87 ILE A C 1
ATOM 694 O O . ILE A 1 87 ? -1.624 5.880 5.117 1.00 96.31 87 ILE A O 1
ATOM 698 N N . HIS A 1 88 ? 0.610 6.167 5.311 1.00 96.19 88 HIS A N 1
ATOM 699 C CA . HIS A 1 88 ? 0.697 6.110 6.770 1.00 96.19 88 HIS A CA 1
ATOM 700 C C . HIS A 1 88 ? -0.344 6.991 7.458 1.00 96.19 88 HIS A C 1
ATOM 702 O O . HIS A 1 88 ? -1.212 6.456 8.145 1.00 96.19 88 HIS A O 1
ATOM 708 N N . SER A 1 89 ? -0.328 8.300 7.192 1.00 95.75 89 SER A N 1
ATOM 709 C CA . SER A 1 89 ? -1.238 9.264 7.824 1.00 95.75 89 SER A CA 1
ATOM 710 C C . SER A 1 89 ? -2.708 8.931 7.567 1.00 95.75 89 SER A C 1
ATOM 712 O O . SER A 1 89 ? -3.543 8.997 8.466 1.00 95.75 89 SER A O 1
ATOM 714 N N . THR A 1 90 ? -3.040 8.509 6.345 1.00 96.25 90 THR A N 1
ATOM 715 C CA . THR A 1 90 ? -4.421 8.156 5.991 1.00 96.25 90 THR A CA 1
ATOM 716 C C . THR A 1 90 ? -4.885 6.864 6.665 1.00 96.25 90 THR A C 1
ATOM 718 O O . THR A 1 90 ? -6.045 6.766 7.060 1.00 96.25 90 THR A O 1
ATOM 721 N N . ASN A 1 91 ? -3.997 5.875 6.814 1.00 97.00 91 ASN A N 1
ATOM 722 C CA . ASN A 1 91 ? -4.291 4.619 7.500 1.00 97.00 91 ASN A CA 1
ATOM 723 C C . ASN A 1 91 ? -4.384 4.820 9.016 1.00 97.00 91 ASN A C 1
ATOM 725 O O . ASN A 1 91 ? -5.285 4.272 9.640 1.00 97.00 91 ASN A O 1
ATOM 729 N N . GLU A 1 92 ? -3.503 5.628 9.601 1.00 95.81 92 GLU A N 1
ATOM 730 C CA . GLU A 1 92 ? -3.528 5.952 11.028 1.00 95.81 92 GLU A CA 1
ATOM 731 C C . GLU A 1 92 ? -4.808 6.715 11.380 1.00 95.81 92 GLU A C 1
ATOM 733 O O . GLU A 1 92 ? -5.535 6.341 12.304 1.00 95.81 92 GLU A O 1
ATOM 738 N N . TYR A 1 93 ? -5.146 7.738 10.590 1.00 96.25 93 TYR A N 1
ATOM 739 C CA . TYR A 1 93 ? -6.401 8.464 10.741 1.00 96.25 93 TYR A CA 1
ATOM 740 C C . TYR A 1 93 ? -7.606 7.524 10.630 1.00 96.25 93 TYR A C 1
ATOM 742 O O . TYR A 1 93 ? -8.536 7.602 11.433 1.00 96.25 93 TYR A O 1
ATOM 750 N N . TRP A 1 94 ? -7.604 6.615 9.654 1.00 97.19 94 TRP A N 1
ATOM 751 C CA . TRP A 1 94 ? -8.676 5.638 9.493 1.00 97.19 94 TRP A CA 1
ATOM 752 C C . TRP A 1 94 ? -8.828 4.726 10.723 1.00 97.19 94 TRP A C 1
ATOM 754 O O . TRP A 1 94 ? -9.938 4.626 11.249 1.00 97.19 94 TRP A O 1
ATOM 764 N N . ALA A 1 95 ? -7.739 4.114 11.202 1.00 95.94 95 ALA A N 1
ATOM 765 C CA . ALA A 1 95 ? -7.764 3.183 12.333 1.00 95.94 95 ALA A CA 1
ATOM 766 C C . ALA A 1 95 ? -8.300 3.860 13.604 1.00 95.94 95 ALA A C 1
ATOM 768 O O . ALA A 1 95 ? -9.176 3.330 14.286 1.00 95.94 95 ALA A O 1
ATOM 769 N N . ASN A 1 96 ? -7.860 5.093 13.861 1.00 94.19 96 ASN A N 1
ATOM 770 C CA . ASN A 1 96 ? -8.341 5.879 14.991 1.00 94.19 96 ASN A CA 1
ATOM 771 C C . ASN A 1 96 ? -9.833 6.218 14.883 1.00 94.19 96 ASN A C 1
ATOM 773 O O . ASN A 1 96 ? -10.561 6.119 15.869 1.00 94.19 96 ASN A O 1
ATOM 777 N N . ASN A 1 97 ? -10.309 6.641 13.708 1.00 93.81 97 ASN A N 1
ATOM 778 C CA . ASN A 1 97 ? -11.693 7.098 13.567 1.00 93.81 97 ASN A CA 1
ATOM 779 C C . ASN A 1 97 ? -12.708 5.963 13.507 1.00 93.81 97 ASN A C 1
ATOM 781 O O . ASN A 1 97 ? -13.816 6.135 14.011 1.00 93.81 97 ASN A O 1
ATOM 785 N N . VAL A 1 98 ? -12.357 4.810 12.935 1.00 93.56 98 VAL A N 1
ATOM 786 C CA . VAL A 1 98 ? -13.295 3.683 12.887 1.00 93.56 98 VAL A CA 1
ATOM 787 C C . VAL A 1 98 ? -13.590 3.149 14.296 1.00 93.56 98 VAL A C 1
ATOM 789 O O . VAL A 1 98 ? -14.735 2.815 14.598 1.00 93.56 98 VAL A O 1
ATOM 792 N N . LEU A 1 99 ? -12.606 3.187 15.201 1.00 92.50 99 LEU A N 1
ATOM 793 C CA . LEU A 1 99 ? -12.760 2.757 16.595 1.00 92.50 99 LEU A CA 1
ATOM 794 C C . LEU A 1 99 ? -13.492 3.767 17.489 1.00 92.50 99 LEU A C 1
ATOM 796 O O . LEU A 1 99 ? -14.110 3.355 18.468 1.00 92.50 99 LEU A O 1
ATOM 800 N N . LYS A 1 100 ? -13.532 5.063 17.139 1.00 89.19 100 LYS A N 1
ATOM 801 C CA . LYS A 1 100 ? -14.346 6.060 17.876 1.00 89.19 100 LYS A CA 1
ATOM 802 C C . LYS A 1 100 ? -15.830 5.694 17.930 1.00 89.19 100 LYS A C 1
ATOM 804 O O . LYS A 1 100 ? -16.545 6.143 18.817 1.00 89.19 100 LYS A O 1
ATOM 809 N N . THR A 1 101 ? -16.295 4.875 16.991 1.00 84.50 101 THR A N 1
ATOM 810 C CA . THR A 1 101 ? -17.683 4.403 16.949 1.00 84.50 101 THR A CA 1
ATOM 811 C C . THR A 1 101 ? -18.008 3.347 18.016 1.00 84.50 101 THR A C 1
ATOM 813 O O . THR A 1 101 ? -19.175 3.006 18.178 1.00 84.50 101 THR A O 1
ATOM 816 N N . MET A 1 102 ? -17.010 2.846 18.760 1.00 83.12 102 MET A N 1
ATOM 817 C CA . MET A 1 102 ? -17.128 1.648 19.604 1.00 83.12 102 MET A CA 1
ATOM 818 C C . MET A 1 102 ? -17.258 1.911 21.115 1.00 83.12 102 MET A C 1
ATOM 820 O O . MET A 1 102 ? -17.227 0.959 21.888 1.00 83.12 102 MET A O 1
ATOM 824 N N . ASN A 1 103 ? -17.436 3.168 21.545 1.00 84.81 103 ASN A N 1
ATOM 825 C CA . ASN A 1 103 ? -17.580 3.566 22.959 1.00 84.81 103 ASN A CA 1
ATOM 826 C C . ASN A 1 103 ? -16.532 2.918 23.896 1.00 84.81 103 ASN A C 1
ATOM 828 O O . ASN A 1 103 ? -16.869 2.334 24.926 1.00 84.81 103 ASN A O 1
ATOM 832 N N . LEU A 1 104 ? -15.264 2.980 23.488 1.00 88.12 104 LEU A N 1
ATOM 833 C CA . LEU A 1 104 ? -14.122 2.392 24.192 1.00 88.12 104 LEU A CA 1
ATOM 834 C C . LEU A 1 104 ? -13.482 3.408 25.141 1.00 88.12 104 LEU A C 1
ATOM 836 O O . LEU A 1 104 ? -13.592 4.619 24.929 1.00 88.12 104 LEU A O 1
ATOM 840 N N . GLN A 1 105 ? -12.758 2.926 26.153 1.00 91.88 105 GLN A N 1
ATOM 841 C CA . GLN A 1 105 ? -11.870 3.800 26.923 1.00 91.88 105 GLN A CA 1
ATOM 842 C C . GLN A 1 105 ? -10.660 4.227 26.079 1.00 91.88 105 GLN A C 1
ATOM 844 O O . GLN A 1 105 ? -10.255 3.521 25.159 1.00 91.88 105 GLN A O 1
ATOM 849 N N . ALA A 1 106 ? -10.063 5.379 26.395 1.00 90.44 106 ALA A N 1
ATOM 850 C CA . ALA A 1 106 ? -8.998 5.966 25.577 1.00 90.44 106 ALA A CA 1
ATOM 851 C C . ALA A 1 106 ? -7.764 5.054 25.428 1.00 90.44 106 ALA A C 1
ATOM 853 O O . ALA A 1 106 ? -7.229 4.927 24.329 1.00 90.44 106 ALA A O 1
ATOM 854 N N . GLU A 1 107 ? -7.335 4.394 26.508 1.00 91.81 107 GLU A N 1
ATOM 855 C CA . GLU A 1 107 ? -6.186 3.474 26.493 1.00 91.81 107 GLU A CA 1
ATOM 856 C C . GLU A 1 107 ? -6.467 2.224 25.650 1.00 91.81 107 GLU A C 1
ATOM 858 O O . GLU A 1 107 ? -5.660 1.833 24.810 1.00 91.81 107 GLU A O 1
ATOM 863 N N . GLU A 1 108 ? -7.655 1.643 25.823 1.00 91.44 108 GLU A N 1
ATOM 864 C CA . GLU A 1 108 ? -8.128 0.496 25.047 1.00 91.44 108 GLU A CA 1
ATOM 865 C C . GLU A 1 108 ? -8.249 0.844 23.557 1.00 91.44 108 GLU A C 1
ATOM 867 O O . GLU A 1 108 ? -7.817 0.081 22.695 1.00 91.44 108 GLU A O 1
ATOM 872 N N . GLN A 1 109 ? -8.783 2.025 23.238 1.00 92.38 109 GLN A N 1
ATOM 873 C CA . GLN A 1 109 ? -8.878 2.510 21.867 1.00 92.38 109 GLN A CA 1
ATOM 874 C C . GLN A 1 109 ? -7.495 2.672 21.228 1.00 92.38 109 GLN A C 1
ATOM 876 O O . GLN A 1 109 ? -7.326 2.305 20.066 1.00 92.38 109 GLN A O 1
ATOM 881 N N . ALA A 1 110 ? -6.521 3.218 21.962 1.00 92.88 110 ALA A N 1
ATOM 882 C CA . ALA A 1 110 ? -5.164 3.394 21.459 1.00 92.88 110 ALA A CA 1
ATOM 883 C C . ALA A 1 110 ? -4.504 2.042 21.150 1.00 92.88 110 ALA A C 1
ATOM 885 O O . ALA A 1 110 ? -3.974 1.868 20.055 1.00 92.88 110 ALA A O 1
ATOM 886 N N . ALA A 1 111 ? -4.601 1.072 22.066 1.00 93.69 111 ALA A N 1
ATOM 887 C CA . ALA A 1 111 ? -4.071 -0.276 21.855 1.00 93.69 111 ALA A CA 1
ATOM 888 C C . ALA A 1 111 ? -4.697 -0.947 20.619 1.00 93.69 111 ALA A C 1
ATOM 890 O O . ALA A 1 111 ? -3.984 -1.359 19.705 1.00 93.69 111 ALA A O 1
ATOM 891 N N . LEU A 1 112 ? -6.031 -0.945 20.523 1.00 94.94 112 LEU A N 1
ATOM 892 C CA . LEU A 1 112 ? -6.734 -1.537 19.384 1.00 94.94 112 LEU A CA 1
ATOM 893 C C . LEU A 1 112 ? -6.448 -0.809 18.064 1.00 94.94 112 LEU A C 1
ATOM 895 O O . LEU A 1 112 ? -6.472 -1.439 17.010 1.00 94.94 112 LEU A O 1
ATOM 899 N N . ALA A 1 113 ? -6.176 0.499 18.088 1.00 95.94 113 ALA A N 1
ATOM 900 C CA . ALA A 1 113 ? -5.803 1.240 16.886 1.00 95.94 113 ALA A CA 1
ATOM 901 C C . ALA A 1 113 ? -4.445 0.780 16.337 1.00 95.94 113 ALA A C 1
ATOM 903 O O . ALA A 1 113 ? -4.312 0.636 15.119 1.00 95.94 113 ALA A O 1
ATOM 904 N N . PHE A 1 114 ? -3.467 0.516 17.212 1.00 95.56 114 PHE A N 1
ATOM 905 C CA . PHE A 1 114 ? -2.173 -0.038 16.809 1.00 95.56 114 PHE A CA 1
ATOM 906 C C . PHE A 1 114 ? -2.319 -1.443 16.224 1.00 95.56 114 PHE A C 1
ATOM 908 O O . PHE A 1 114 ? -1.812 -1.692 15.128 1.00 95.56 114 PHE A O 1
ATOM 915 N N . ASP A 1 115 ? -3.067 -2.323 16.891 1.00 96.81 115 ASP A N 1
ATOM 916 C CA . ASP A 1 115 ? -3.276 -3.697 16.421 1.00 96.81 115 ASP A CA 1
ATOM 917 C C . ASP A 1 115 ? -4.042 -3.728 15.088 1.00 96.81 115 ASP A C 1
ATOM 919 O O . ASP A 1 115 ? -3.663 -4.428 14.150 1.00 96.81 115 ASP A O 1
ATOM 923 N N . LEU A 1 116 ? -5.084 -2.901 14.950 1.00 97.12 116 LEU A N 1
ATOM 924 C CA . LEU A 1 116 ? -5.851 -2.776 13.710 1.00 97.12 116 LEU A CA 1
ATOM 925 C C . LEU A 1 116 ? -4.991 -2.246 12.552 1.00 97.12 116 LEU A C 1
ATOM 927 O O . LEU A 1 116 ? -5.133 -2.686 11.408 1.00 97.12 116 LEU A O 1
ATOM 931 N N . TYR A 1 117 ? -4.109 -1.285 12.832 1.00 97.56 117 TYR A N 1
ATOM 932 C CA . TYR A 1 117 ? -3.176 -0.759 11.842 1.00 97.56 117 TYR A CA 1
ATOM 933 C C . TYR A 1 117 ? -2.152 -1.818 11.416 1.00 97.56 117 TYR A C 1
ATOM 935 O O . TYR A 1 117 ? -1.862 -1.936 10.223 1.00 97.56 117 TYR A O 1
ATOM 943 N N . ALA A 1 118 ? -1.633 -2.607 12.361 1.00 97.38 118 ALA A N 1
ATOM 944 C CA . ALA A 1 118 ? -0.718 -3.708 12.078 1.00 97.38 118 ALA A CA 1
ATOM 945 C C . ALA A 1 118 ? -1.375 -4.767 11.173 1.00 97.38 118 ALA A C 1
ATOM 947 O O . ALA A 1 118 ? -0.810 -5.107 10.130 1.00 97.38 118 ALA A O 1
ATOM 948 N N . ASP A 1 119 ? -2.607 -5.181 11.490 1.00 97.81 119 ASP A N 1
ATOM 949 C CA . ASP A 1 119 ? -3.383 -6.126 10.675 1.00 97.81 119 ASP A CA 1
ATOM 950 C C . ASP A 1 119 ? -3.635 -5.585 9.255 1.00 97.81 119 ASP A C 1
ATOM 952 O O . ASP A 1 119 ? -3.549 -6.324 8.266 1.00 97.81 119 ASP A O 1
ATOM 956 N N . LEU A 1 120 ? -3.900 -4.278 9.119 1.00 98.25 120 LEU A N 1
ATOM 957 C CA . LEU A 1 120 ? -4.042 -3.643 7.808 1.00 98.25 120 LEU A CA 1
ATOM 958 C C . LEU A 1 120 ? -2.724 -3.668 7.025 1.00 98.25 120 LEU A C 1
ATOM 960 O O . LEU A 1 120 ? -2.731 -3.996 5.837 1.00 98.25 120 LEU A O 1
ATOM 964 N N . CYS A 1 121 ? -1.602 -3.330 7.661 1.00 97.94 121 CYS A N 1
ATOM 965 C CA . CYS A 1 121 ? -0.288 -3.371 7.024 1.00 97.94 121 CYS A CA 1
ATOM 966 C C . CYS A 1 121 ? 0.055 -4.777 6.529 1.00 97.94 121 CYS A C 1
ATOM 968 O O . CYS A 1 121 ? 0.502 -4.934 5.393 1.00 97.94 121 CYS A O 1
ATOM 970 N N . GLU A 1 122 ? -0.214 -5.800 7.337 1.00 97.62 122 GLU A N 1
ATOM 971 C CA . GLU A 1 122 ? -0.031 -7.199 6.960 1.00 97.62 122 GLU A CA 1
ATOM 972 C C . GLU A 1 122 ? -0.894 -7.590 5.752 1.00 97.62 122 GLU A C 1
ATOM 974 O O . GLU A 1 122 ? -0.383 -8.166 4.785 1.00 97.62 122 GLU A O 1
ATOM 979 N N . CYS A 1 123 ? -2.181 -7.219 5.752 1.00 97.44 123 CYS A N 1
ATOM 980 C CA . CYS A 1 123 ? -3.070 -7.455 4.611 1.00 97.44 123 CYS A CA 1
ATOM 981 C C . CYS A 1 123 ? -2.578 -6.764 3.338 1.00 97.44 123 CYS A C 1
ATOM 983 O O . CYS A 1 123 ? -2.553 -7.391 2.278 1.00 97.44 123 CYS A O 1
ATOM 985 N N . ILE A 1 124 ? -2.143 -5.504 3.428 1.00 97.81 124 ILE A N 1
ATOM 986 C CA . ILE A 1 124 ? -1.598 -4.770 2.281 1.00 97.81 124 ILE A CA 1
ATOM 987 C C . ILE A 1 124 ? -0.330 -5.460 1.771 1.00 97.81 124 ILE A C 1
ATOM 989 O O . ILE A 1 124 ? -0.239 -5.730 0.578 1.00 97.81 124 ILE A O 1
ATOM 993 N N . MET A 1 125 ? 0.626 -5.811 2.639 1.00 97.38 125 MET A N 1
ATOM 994 C CA . MET A 1 125 ? 1.854 -6.497 2.211 1.00 97.38 125 MET A CA 1
ATOM 995 C C . MET A 1 125 ? 1.545 -7.781 1.438 1.00 97.38 125 MET A C 1
ATOM 997 O O . MET A 1 125 ? 2.071 -7.968 0.341 1.00 97.38 125 MET A O 1
ATOM 1001 N N . ARG A 1 126 ? 0.642 -8.624 1.960 1.00 97.12 126 ARG A N 1
ATOM 1002 C CA . ARG A 1 126 ? 0.195 -9.847 1.272 1.00 97.12 126 ARG A CA 1
ATOM 1003 C C . ARG A 1 126 ? -0.491 -9.552 -0.059 1.00 97.12 126 ARG A C 1
ATOM 1005 O O . ARG A 1 126 ? -0.260 -10.251 -1.038 1.00 97.12 126 ARG A O 1
ATOM 1012 N N . ALA A 1 127 ? -1.318 -8.514 -0.109 1.00 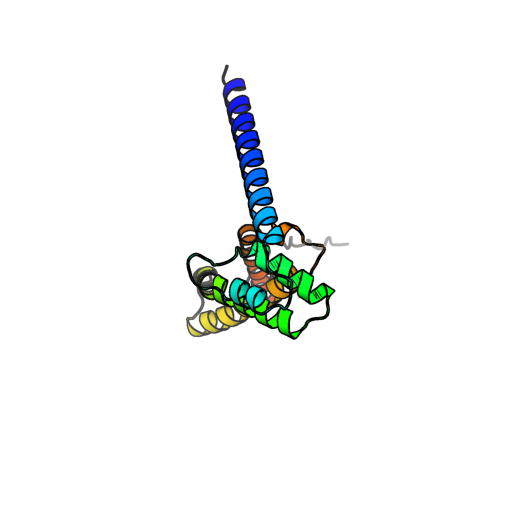96.88 127 ALA A N 1
ATOM 1013 C CA . ALA A 1 127 ? -2.032 -8.127 -1.316 1.00 96.88 127 ALA A CA 1
ATOM 1014 C C . ALA A 1 127 ? -1.099 -7.666 -2.445 1.00 96.88 127 ALA A C 1
ATOM 1016 O O . ALA A 1 127 ? -1.345 -7.955 -3.615 1.00 96.88 127 ALA A O 1
ATOM 1017 N N . LEU A 1 128 ? -0.040 -6.939 -2.092 1.00 97.38 128 LEU A N 1
ATOM 1018 C CA . LEU A 1 128 ? 0.886 -6.356 -3.058 1.00 97.38 128 LEU A CA 1
ATOM 1019 C C . LEU A 1 128 ? 1.839 -7.395 -3.662 1.00 97.38 128 LEU A C 1
ATOM 1021 O O . LEU A 1 128 ? 2.150 -7.294 -4.849 1.00 97.38 128 LEU A O 1
ATOM 1025 N N . ILE A 1 129 ? 2.246 -8.413 -2.891 1.00 96.12 129 ILE A N 1
ATOM 1026 C CA . ILE A 1 129 ? 3.049 -9.538 -3.411 1.00 96.12 129 ILE A CA 1
ATOM 1027 C C . ILE A 1 129 ? 2.230 -10.544 -4.228 1.00 96.12 129 ILE A C 1
ATOM 1029 O O . ILE A 1 129 ? 2.800 -11.275 -5.032 1.00 96.12 129 ILE A O 1
ATOM 1033 N N . ASP A 1 130 ? 0.913 -10.604 -4.027 1.00 94.62 130 ASP A N 1
ATOM 1034 C CA . ASP A 1 130 ? 0.041 -11.533 -4.742 1.00 94.62 130 ASP A CA 1
ATOM 1035 C C . ASP A 1 130 ? -0.171 -11.071 -6.192 1.00 94.62 130 ASP A C 1
ATOM 1037 O O . ASP A 1 130 ? -0.927 -10.133 -6.474 1.00 94.62 130 ASP A O 1
ATOM 1041 N N . THR A 1 131 ? 0.500 -11.748 -7.125 1.00 89.69 131 THR A N 1
ATOM 1042 C CA . THR A 1 131 ? 0.469 -11.448 -8.563 1.00 89.69 131 THR A CA 1
ATOM 1043 C C . THR A 1 131 ? -0.887 -11.729 -9.207 1.00 89.69 131 THR A C 1
ATOM 1045 O O . THR A 1 131 ? -1.169 -11.196 -10.278 1.00 89.69 131 THR A O 1
ATOM 1048 N N . SER A 1 132 ? -1.774 -12.488 -8.551 1.00 91.00 132 SER A N 1
ATOM 1049 C CA . SER A 1 132 ? -3.139 -12.713 -9.041 1.00 91.00 132 SER A CA 1
ATOM 1050 C C . SER A 1 132 ? -4.045 -11.488 -8.849 1.00 91.00 132 SER A C 1
ATOM 1052 O O . SER A 1 132 ? -5.061 -11.334 -9.531 1.00 91.00 132 SER A O 1
ATOM 1054 N N . ARG A 1 133 ? -3.673 -10.558 -7.959 1.00 92.44 133 ARG A N 1
ATOM 1055 C CA . ARG A 1 133 ? -4.496 -9.396 -7.594 1.00 92.44 133 ARG A CA 1
ATOM 1056 C C . ARG A 1 133 ? -4.183 -8.175 -8.456 1.00 92.44 133 ARG A C 1
ATOM 1058 O O . ARG A 1 133 ? -3.806 -7.120 -7.944 1.00 92.44 133 ARG A O 1
ATOM 1065 N N . LEU A 1 134 ? -4.344 -8.298 -9.772 1.00 90.06 134 LEU A N 1
ATOM 1066 C CA . LEU A 1 134 ? -4.000 -7.259 -10.762 1.00 90.06 134 LEU A CA 1
ATOM 1067 C C . LEU A 1 134 ? -4.665 -5.896 -10.505 1.00 90.06 134 LEU A C 1
ATOM 1069 O O . LEU A 1 134 ? -4.078 -4.861 -10.793 1.00 90.06 134 LEU A O 1
ATOM 1073 N N . PHE A 1 135 ? -5.840 -5.879 -9.874 1.00 92.81 135 PHE A N 1
ATOM 1074 C CA . PHE A 1 135 ? -6.593 -4.650 -9.605 1.00 92.81 135 PHE A CA 1
ATOM 1075 C C . PHE A 1 135 ? -5.830 -3.614 -8.751 1.00 92.81 135 PHE A C 1
ATOM 1077 O O . PHE A 1 135 ? -6.089 -2.415 -8.852 1.00 92.81 135 PHE A O 1
ATOM 1084 N N . TRP A 1 136 ? -4.845 -4.042 -7.951 1.00 95.19 136 TRP A N 1
ATOM 1085 C CA . TRP A 1 136 ? -3.970 -3.135 -7.192 1.00 95.19 136 TRP A CA 1
ATOM 1086 C C . TRP A 1 136 ? -3.053 -2.271 -8.060 1.00 95.19 136 TRP A C 1
ATOM 1088 O O . TRP A 1 136 ? -2.661 -1.191 -7.624 1.00 95.19 136 TRP A O 1
ATOM 1098 N N . GLU A 1 137 ? -2.743 -2.714 -9.277 1.00 93.00 137 GLU A N 1
ATOM 1099 C CA . GLU A 1 137 ? -1.933 -1.960 -10.242 1.00 93.00 137 GLU A CA 1
ATOM 1100 C C . GLU A 1 137 ? -2.745 -0.906 -11.002 1.00 93.00 137 GLU A C 1
ATOM 1102 O O . GLU A 1 137 ? -2.200 -0.155 -11.803 1.00 93.00 137 GLU A O 1
ATOM 1107 N N . GLU A 1 138 ? -4.058 -0.855 -10.787 1.00 90.75 138 GLU A N 1
ATOM 1108 C CA . GLU A 1 138 ? -4.958 0.031 -11.528 1.00 90.75 138 GLU A CA 1
ATOM 1109 C C . GLU A 1 138 ? -5.752 0.953 -10.595 1.00 90.75 138 GLU A C 1
ATOM 1111 O O . GLU A 1 138 ? -5.992 2.124 -10.908 1.00 90.75 138 GLU A O 1
ATOM 1116 N N . HIS A 1 139 ? -6.153 0.429 -9.432 1.00 92.50 139 HIS A N 1
ATOM 1117 C CA . HIS A 1 139 ? -7.111 1.059 -8.530 1.00 92.50 139 HIS A CA 1
ATOM 1118 C C . HIS A 1 139 ? -6.685 0.948 -7.059 1.00 92.50 139 HIS A C 1
ATOM 1120 O O . HIS A 1 139 ? -7.470 0.534 -6.201 1.00 92.50 139 HIS A O 1
ATOM 1126 N N . PHE A 1 140 ? -5.461 1.380 -6.739 1.00 95.31 140 PHE A N 1
ATOM 1127 C CA . PHE A 1 140 ? -4.863 1.223 -5.407 1.00 95.31 140 PHE A CA 1
ATOM 1128 C C . PHE A 1 140 ? -5.772 1.734 -4.279 1.00 95.31 140 PHE A C 1
ATOM 1130 O O . PHE A 1 140 ? -6.023 1.033 -3.302 1.00 95.31 140 PHE A O 1
ATOM 1137 N N . GLN A 1 141 ? -6.320 2.945 -4.420 1.00 94.88 141 GLN A N 1
ATOM 1138 C CA . GLN A 1 141 ? -7.171 3.554 -3.385 1.00 94.88 141 GLN A CA 1
ATOM 1139 C C . GLN A 1 141 ? -8.493 2.804 -3.176 1.00 94.88 141 GLN A C 1
ATOM 1141 O O . GLN A 1 141 ? -9.005 2.740 -2.054 1.00 94.88 141 GLN A O 1
ATOM 1146 N N . HIS A 1 142 ? -9.041 2.204 -4.236 1.00 94.88 142 HIS A N 1
ATOM 1147 C CA . HIS A 1 142 ? -10.239 1.377 -4.126 1.00 94.88 142 HIS A CA 1
ATOM 1148 C C . HIS A 1 142 ? -9.924 0.079 -3.382 1.00 94.88 142 HIS A C 1
ATOM 1150 O O . HIS A 1 142 ? -10.636 -0.274 -2.440 1.00 94.88 142 HIS A O 1
ATOM 1156 N N . CYS A 1 143 ? -8.825 -0.587 -3.749 1.00 97.12 143 CYS A N 1
ATOM 1157 C CA . CYS A 1 143 ? -8.349 -1.775 -3.052 1.00 97.12 143 CYS A CA 1
ATOM 1158 C C . CYS A 1 143 ? -8.073 -1.492 -1.573 1.00 97.12 143 CYS A C 1
ATOM 1160 O O . CYS A 1 143 ? -8.562 -2.216 -0.713 1.00 97.12 143 CYS A O 1
ATOM 1162 N N . LEU A 1 144 ? -7.377 -0.396 -1.259 1.00 97.62 144 LEU A N 1
ATOM 1163 C CA . LEU A 1 144 ? -7.096 0.011 0.116 1.00 97.62 144 LEU A CA 1
ATOM 1164 C C . LEU A 1 144 ? -8.385 0.240 0.916 1.00 97.62 144 LEU A C 1
ATOM 1166 O O . LEU A 1 144 ? -8.504 -0.201 2.056 1.00 97.62 144 LEU A O 1
ATOM 1170 N N . SER A 1 145 ? -9.374 0.901 0.316 1.00 97.12 145 SER A N 1
ATOM 1171 C CA . SER A 1 145 ? -10.679 1.128 0.950 1.00 97.12 145 SER A CA 1
ATOM 1172 C C . SER A 1 145 ? -11.458 -0.174 1.164 1.00 97.12 145 SER A C 1
ATOM 1174 O O . SER A 1 145 ? -12.196 -0.313 2.142 1.00 97.12 145 SER A O 1
ATOM 1176 N N . PHE A 1 146 ? -11.312 -1.141 0.259 1.00 96.56 146 PHE A N 1
ATOM 1177 C CA . PHE A 1 146 ? -11.853 -2.483 0.435 1.00 96.56 146 PHE A CA 1
ATOM 1178 C C . PHE A 1 146 ? -11.163 -3.220 1.591 1.00 96.56 146 PHE A C 1
ATOM 1180 O O . PHE A 1 146 ? -11.862 -3.688 2.489 1.00 96.56 146 PHE A O 1
ATOM 1187 N N . GLU A 1 147 ? -9.829 -3.239 1.627 1.00 97.38 147 GLU A N 1
ATOM 1188 C CA . GLU A 1 147 ? -9.066 -3.900 2.693 1.00 97.38 147 GLU A CA 1
ATOM 1189 C C . GLU A 1 147 ? -9.361 -3.304 4.061 1.00 97.38 147 GLU A C 1
ATOM 1191 O O . GLU A 1 147 ? -9.655 -4.042 4.991 1.00 97.38 147 GLU A O 1
ATOM 1196 N N . ARG A 1 148 ? -9.394 -1.973 4.185 1.00 97.75 148 ARG A N 1
ATOM 1197 C CA . ARG A 1 148 ? -9.780 -1.293 5.430 1.00 97.75 148 ARG A CA 1
ATOM 1198 C C . ARG A 1 148 ? -11.111 -1.824 5.975 1.00 97.75 148 ARG A C 1
ATOM 1200 O O . ARG A 1 148 ? -11.208 -2.195 7.141 1.00 97.75 148 ARG A O 1
ATOM 1207 N N . ARG A 1 149 ? -12.143 -1.920 5.129 1.00 95.75 149 ARG A N 1
ATOM 1208 C CA . ARG A 1 149 ? -13.452 -2.463 5.540 1.00 95.75 149 ARG A CA 1
ATOM 1209 C C . ARG A 1 149 ? -13.366 -3.934 5.942 1.00 95.75 149 ARG A C 1
ATOM 1211 O O . ARG A 1 149 ? -13.985 -4.324 6.931 1.00 95.75 149 ARG A O 1
ATOM 1218 N N . HIS A 1 150 ? -12.639 -4.738 5.169 1.00 95.38 150 HIS A N 1
ATOM 1219 C CA . HIS A 1 150 ? -12.494 -6.168 5.424 1.00 95.38 150 HIS A CA 1
ATOM 1220 C C . HIS A 1 150 ? -11.743 -6.435 6.734 1.00 95.38 150 HIS A C 1
ATOM 1222 O O . HIS A 1 150 ? -12.271 -7.116 7.610 1.00 95.38 150 HIS A O 1
ATOM 1228 N N . VAL A 1 151 ? -10.568 -5.826 6.895 1.00 97.06 151 VAL A N 1
ATOM 1229 C CA . VAL A 1 151 ? -9.713 -5.923 8.082 1.00 97.06 151 VAL A CA 1
ATOM 1230 C C . VAL A 1 151 ? -10.470 -5.485 9.323 1.00 97.06 151 VAL A C 1
ATOM 1232 O O . VAL A 1 151 ? -10.509 -6.240 10.284 1.00 97.06 151 VAL A O 1
ATOM 1235 N N . PHE A 1 152 ? -11.156 -4.339 9.296 1.00 95.69 152 PHE A N 1
ATOM 1236 C CA . PHE A 1 152 ? -11.944 -3.894 10.446 1.00 95.69 152 PHE A CA 1
ATOM 1237 C C . PHE A 1 152 ? -13.006 -4.912 10.860 1.00 95.69 152 PHE A C 1
ATOM 1239 O O . PHE A 1 152 ? -13.133 -5.233 12.038 1.00 95.69 152 PHE A O 1
ATOM 1246 N N . ARG A 1 153 ? -13.757 -5.464 9.902 1.00 93.69 153 ARG A N 1
ATOM 1247 C CA . ARG A 1 153 ? -14.787 -6.462 10.211 1.00 93.69 153 ARG A CA 1
ATOM 1248 C C . ARG A 1 153 ? -14.181 -7.731 10.810 1.00 93.69 153 ARG A C 1
ATOM 1250 O O . ARG A 1 153 ? -14.706 -8.239 11.800 1.00 93.69 153 ARG A O 1
ATOM 1257 N N . THR A 1 154 ? -13.103 -8.241 10.219 1.00 94.38 154 THR A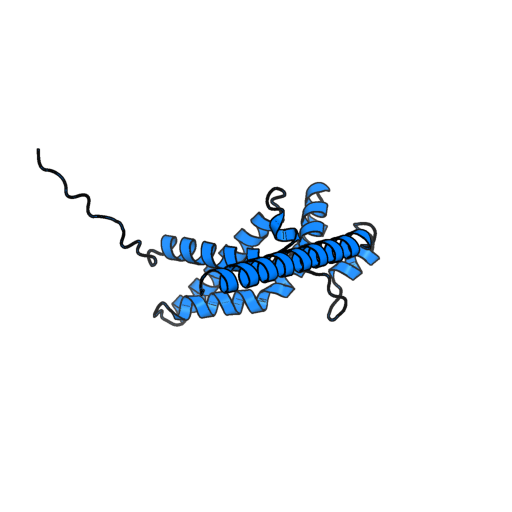 N 1
ATOM 1258 C CA . THR A 1 154 ? -12.410 -9.445 10.699 1.00 94.38 154 THR A CA 1
ATOM 1259 C C . THR A 1 154 ? -11.808 -9.215 12.084 1.00 94.38 154 THR A C 1
ATOM 1261 O O . THR A 1 154 ? -12.035 -10.024 12.982 1.00 94.38 154 THR A O 1
ATOM 1264 N N . PHE A 1 155 ? -11.145 -8.076 12.285 1.00 94.56 155 PHE A N 1
ATOM 1265 C CA . PHE A 1 155 ? -10.591 -7.632 13.562 1.00 94.56 155 PHE A CA 1
ATOM 1266 C C . PHE A 1 155 ? -11.672 -7.585 14.644 1.00 94.56 155 PHE A C 1
ATOM 1268 O O . PHE A 1 155 ? -11.588 -8.283 15.645 1.00 94.56 155 PHE A O 1
ATOM 1275 N N . MET A 1 156 ? -12.765 -6.861 14.405 1.00 92.00 156 MET A N 1
ATOM 1276 C CA . MET A 1 156 ? -13.841 -6.725 15.392 1.00 92.00 156 MET A CA 1
ATOM 1277 C C . MET A 1 156 ? -14.563 -8.046 15.675 1.00 92.00 156 MET A C 1
ATOM 1279 O O . MET A 1 156 ? -15.062 -8.250 16.781 1.00 92.00 156 MET A O 1
ATOM 1283 N N . THR A 1 157 ? -14.620 -8.953 14.695 1.00 91.19 157 THR A N 1
ATOM 1284 C CA . THR A 1 157 ? -15.139 -10.312 14.906 1.00 91.19 157 THR A CA 1
ATOM 1285 C C . THR A 1 157 ? -14.217 -11.104 15.831 1.00 91.19 157 THR A C 1
ATOM 1287 O O . THR A 1 157 ? -14.708 -11.739 16.762 1.00 91.19 157 THR A O 1
ATOM 1290 N N . ARG A 1 158 ? -12.894 -11.030 15.621 1.00 92.12 158 ARG A N 1
ATOM 1291 C CA . ARG A 1 158 ? -11.884 -11.665 16.483 1.00 92.12 158 ARG A CA 1
ATOM 1292 C C . ARG A 1 158 ? -11.939 -11.133 17.914 1.00 92.12 158 ARG A C 1
ATOM 1294 O O . ARG A 1 158 ? -11.918 -11.927 18.845 1.00 92.12 158 ARG A O 1
ATOM 1301 N N . GLU A 1 159 ? -12.101 -9.823 18.079 1.00 89.06 159 GLU A N 1
ATOM 1302 C CA . GLU A 1 159 ? -12.220 -9.177 19.394 1.00 89.06 159 GLU A CA 1
ATOM 1303 C C . GLU A 1 159 ? -13.576 -9.427 20.086 1.00 89.06 159 GLU A C 1
ATOM 1305 O O . GLU A 1 159 ? -13.827 -8.900 21.168 1.00 89.06 159 GLU A O 1
ATOM 1310 N N . GLY A 1 160 ? -14.496 -10.184 19.469 1.00 86.31 160 GLY A N 1
ATOM 1311 C CA . GLY A 1 160 ? -15.826 -10.461 20.026 1.00 86.31 160 GLY A CA 1
ATOM 1312 C C . GLY A 1 160 ? -16.759 -9.244 20.062 1.00 86.31 160 GLY A C 1
ATOM 1313 O O . GLY A 1 160 ? -17.780 -9.259 20.746 1.00 86.31 160 GLY A O 1
ATOM 1314 N N . ARG A 1 161 ? -16.423 -8.181 19.325 1.00 81.81 161 ARG A N 1
ATOM 1315 C CA . ARG A 1 161 ? -17.153 -6.899 19.298 1.00 81.81 161 ARG A CA 1
ATOM 1316 C C . ARG A 1 161 ? -18.056 -6.748 18.081 1.00 81.81 161 ARG A C 1
ATOM 1318 O O . ARG A 1 161 ? -18.880 -5.839 18.026 1.00 81.81 161 ARG A O 1
ATOM 1325 N N . TRP A 1 162 ? -17.926 -7.643 17.105 1.00 77.31 162 TRP A N 1
ATOM 1326 C CA . TRP A 1 162 ? -18.805 -7.717 15.947 1.00 77.31 162 TRP A CA 1
ATOM 1327 C C . TRP A 1 162 ? -19.821 -8.846 16.116 1.00 77.31 162 TRP A C 1
ATOM 1329 O O . TRP A 1 162 ? -19.605 -9.984 15.698 1.00 77.31 162 TRP A O 1
ATOM 1339 N N . ASN A 1 163 ? -20.965 -8.525 16.717 1.00 62.44 163 ASN A N 1
ATOM 1340 C CA . ASN A 1 163 ? -22.080 -9.457 16.786 1.00 62.44 163 ASN A CA 1
ATOM 1341 C C . ASN A 1 163 ? -22.737 -9.574 15.408 1.00 62.44 163 ASN A C 1
ATOM 1343 O O . ASN A 1 163 ? -23.498 -8.708 14.979 1.00 62.44 163 ASN A O 1
ATOM 1347 N N . SER A 1 164 ? -22.502 -10.695 14.730 1.00 49.66 164 SER A N 1
ATOM 1348 C CA . SER A 1 164 ? -23.469 -11.213 13.767 1.00 49.66 164 SER A CA 1
ATOM 1349 C C . SER A 1 164 ? -24.758 -11.519 14.543 1.00 49.66 164 SER A C 1
ATOM 1351 O O . SER A 1 164 ? -24.936 -12.613 15.078 1.00 49.66 164 SER A O 1
ATOM 1353 N N . GLN A 1 165 ? -25.687 -10.563 14.600 1.00 46.22 165 GLN A N 1
ATOM 1354 C CA . GLN A 1 165 ? -27.083 -10.772 15.013 1.00 46.22 165 GLN A CA 1
ATOM 1355 C C . GLN A 1 165 ? -27.864 -11.648 14.005 1.00 46.22 165 GLN A C 1
ATOM 1357 O O . GLN A 1 165 ? -29.054 -11.468 13.774 1.00 46.22 165 GLN A O 1
ATOM 1362 N N . THR A 1 166 ? -27.198 -12.633 13.407 1.00 44.44 166 THR A N 1
ATOM 1363 C CA . THR A 1 166 ? -27.782 -13.694 12.587 1.00 44.44 166 THR A CA 1
ATOM 1364 C C . THR A 1 166 ? -27.275 -15.074 13.001 1.00 44.44 166 THR A C 1
ATOM 1366 O O . THR A 1 166 ? -27.358 -16.022 12.226 1.00 44.44 166 THR A O 1
ATOM 1369 N N . THR A 1 167 ? -26.851 -15.271 14.254 1.00 44.22 167 THR A N 1
ATOM 1370 C CA . THR A 1 167 ? -27.099 -16.577 14.879 1.00 44.22 167 THR A CA 1
ATOM 1371 C C . THR A 1 167 ? -28.587 -16.657 15.181 1.00 44.22 167 THR A C 1
ATOM 1373 O O . THR A 1 167 ? -29.041 -16.360 16.288 1.00 44.22 167 THR A O 1
ATOM 1376 N N . HIS A 1 168 ? -29.362 -17.038 14.162 1.00 40.97 168 HIS A N 1
ATOM 1377 C CA . HIS A 1 168 ? -30.637 -17.698 14.380 1.00 40.97 168 HIS A CA 1
ATOM 1378 C C . HIS A 1 168 ? -30.417 -18.737 15.478 1.00 40.97 168 HIS A C 1
ATOM 1380 O O . HIS A 1 168 ? -29.637 -19.674 15.308 1.00 40.97 168 HIS A O 1
ATOM 1386 N N . LYS A 1 169 ? -31.098 -18.553 16.613 1.00 41.28 169 LYS A N 1
ATOM 1387 C CA . LYS A 1 169 ? -31.425 -19.648 17.519 1.00 41.28 169 LYS A CA 1
ATOM 1388 C C . LYS A 1 169 ? -31.984 -20.768 16.645 1.00 41.28 169 LYS A C 1
ATOM 1390 O O . LYS A 1 169 ? -33.131 -20.689 16.211 1.00 41.28 169 LYS A O 1
ATOM 1395 N N . THR A 1 170 ? -31.192 -21.794 16.368 1.00 49.84 170 THR A N 1
ATOM 1396 C CA . THR A 1 170 ? -31.736 -23.081 15.966 1.00 49.84 170 THR A CA 1
ATOM 1397 C C . THR A 1 170 ? -32.511 -23.571 17.179 1.00 49.84 170 THR A C 1
ATOM 1399 O O . THR A 1 170 ? -31.947 -24.035 18.169 1.00 49.84 170 THR A O 1
ATOM 1402 N N . SER A 1 171 ? -33.829 -23.357 17.162 1.00 44.41 171 SER A N 1
ATOM 1403 C CA . SER A 1 171 ? -34.710 -23.979 18.137 1.00 44.41 171 SER A C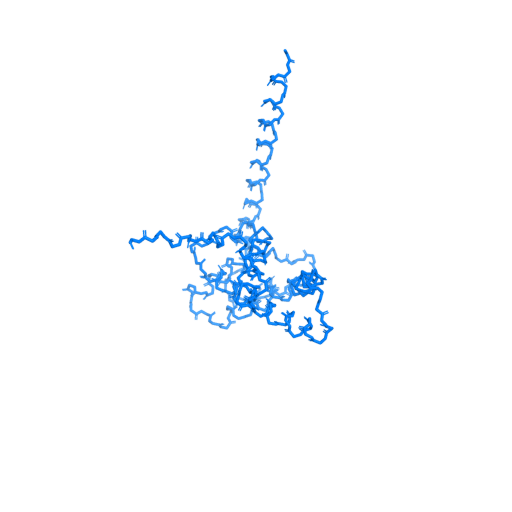A 1
ATOM 1404 C C . SER A 1 171 ? -34.518 -25.480 17.991 1.00 44.41 171 SER A C 1
ATOM 1406 O O . SER A 1 171 ? -34.814 -26.062 16.946 1.00 44.41 171 SER A O 1
ATOM 1408 N N . ARG A 1 172 ? -33.966 -26.091 19.030 1.00 50.66 172 ARG A N 1
ATOM 1409 C CA . ARG A 1 172 ? -33.894 -27.534 19.197 1.00 50.66 172 ARG A CA 1
ATOM 1410 C C . ARG A 1 172 ? -35.311 -28.089 19.008 1.00 50.66 172 ARG A C 1
ATOM 1412 O O . ARG A 1 172 ? -36.176 -27.812 19.831 1.00 50.66 172 ARG A O 1
ATOM 1419 N N . ILE A 1 173 ? -35.557 -28.805 17.912 1.00 56.84 173 ILE A N 1
ATOM 1420 C CA . ILE A 1 173 ? -36.802 -29.559 17.725 1.00 56.84 173 ILE A CA 1
ATOM 1421 C C . ILE A 1 173 ? -36.737 -30.724 18.725 1.00 56.84 173 ILE A C 1
ATOM 1423 O O . ILE A 1 173 ? -35.796 -31.520 18.629 1.00 56.84 173 ILE A O 1
ATOM 1427 N N . PRO A 1 174 ? -37.649 -30.824 19.709 1.00 55.94 174 PRO A N 1
ATOM 1428 C CA . PRO A 1 174 ? -37.709 -31.986 20.584 1.00 55.94 174 PRO A CA 1
ATOM 1429 C C . PRO A 1 174 ? -38.122 -33.203 19.750 1.00 55.94 174 PRO A C 1
ATOM 1431 O O . PRO A 1 174 ? -39.062 -33.113 18.959 1.00 55.94 174 PRO A O 1
ATOM 1434 N N . ARG A 1 175 ? -37.399 -34.312 19.908 1.00 55.47 175 ARG A N 1
ATOM 1435 C CA . ARG A 1 175 ? -37.886 -35.644 19.538 1.00 55.47 175 ARG A CA 1
ATOM 1436 C C . ARG A 1 175 ? -38.510 -36.282 20.764 1.00 55.47 175 ARG A C 1
ATOM 1438 O O . ARG A 1 175 ? -37.943 -36.049 21.857 1.00 55.47 175 ARG A O 1
#

Foldseek 3Di:
DPPPVVVVVVVVVVVVVVVVLVVLVVVLVVVLVPAPDPPDPSNLCQLQPDDPSHRDQLSLLVQLQVCVVVVNPVSNVSSLVSSCVVCVVVLLVLLLVVCVVQPDDPVVSVVSSVVLSVLLSVVVSVLSNPPVNNVCSRPVVVVSVVSSVVSVQVSCVVVVNDDPPPPPPPPPDDD